Protein AF-A0A941P3I4-F1 (afdb_monomer_lite)

Structure (mmCIF, N/CA/C/O backbone):
data_AF-A0A941P3I4-F1
#
_entry.id   AF-A0A941P3I4-F1
#
loop_
_atom_site.group_PDB
_atom_site.id
_atom_site.type_symbol
_atom_site.label_atom_id
_atom_site.label_alt_id
_atom_site.label_comp_id
_atom_site.label_asym_id
_atom_site.label_entity_id
_atom_site.label_seq_id
_atom_site.pdbx_PDB_ins_code
_atom_site.Cartn_x
_atom_site.Cartn_y
_atom_site.Cartn_z
_atom_site.occupancy
_atom_site.B_iso_or_equiv
_atom_site.auth_seq_id
_atom_site.auth_comp_id
_atom_site.auth_asym_id
_atom_site.auth_atom_id
_atom_site.pdbx_PDB_model_num
ATOM 1 N N . HIS A 1 1 ? 14.049 8.167 -5.117 1.00 82.19 1 HIS A N 1
ATOM 2 C CA . HIS A 1 1 ? 12.991 7.854 -6.100 1.00 82.19 1 HIS A CA 1
ATOM 3 C C . HIS A 1 1 ? 12.829 6.333 -6.147 1.00 82.19 1 HIS A C 1
ATOM 5 O O . HIS A 1 1 ? 13.846 5.665 -6.021 1.00 82.19 1 HIS A O 1
ATOM 11 N N . LEU A 1 2 ? 11.605 5.789 -6.211 1.00 89.19 2 LEU A N 1
ATOM 12 C CA . LEU A 1 2 ? 11.367 4.337 -6.326 1.00 89.19 2 LEU A CA 1
ATOM 13 C C . LEU A 1 2 ? 11.160 3.975 -7.803 1.00 89.19 2 LEU A C 1
ATOM 15 O O . LEU A 1 2 ? 10.447 4.732 -8.467 1.00 89.19 2 LEU A O 1
ATOM 19 N N . PRO A 1 3 ? 11.696 2.843 -8.301 1.00 94.81 3 PRO A N 1
ATOM 20 C CA . PRO A 1 3 ? 11.331 2.344 -9.622 1.00 94.81 3 PRO A CA 1
ATOM 21 C C . PRO A 1 3 ? 9.814 2.165 -9.728 1.00 94.81 3 PRO A C 1
ATOM 23 O O . PRO A 1 3 ? 9.149 1.844 -8.738 1.00 94.81 3 PRO A O 1
ATOM 26 N N . GLU A 1 4 ? 9.260 2.364 -10.921 1.00 96.31 4 GLU A N 1
ATOM 27 C CA . GLU A 1 4 ? 7.818 2.272 -11.166 1.00 96.31 4 GLU A CA 1
ATOM 28 C C . GLU A 1 4 ? 7.154 1.005 -10.592 1.00 96.31 4 GLU A C 1
ATOM 30 O O . GLU A 1 4 ? 6.211 1.167 -9.812 1.00 96.31 4 GLU A O 1
ATOM 35 N N . PRO A 1 5 ? 7.644 -0.226 -10.853 1.00 96.25 5 PRO A N 1
ATOM 36 C CA . PRO A 1 5 ? 7.036 -1.436 -10.288 1.00 96.25 5 PRO A CA 1
ATOM 37 C C . PRO A 1 5 ? 7.049 -1.451 -8.754 1.00 96.25 5 PRO A C 1
ATOM 39 O O . PRO A 1 5 ? 6.081 -1.869 -8.122 1.00 96.25 5 PRO A O 1
ATOM 42 N N . VAL A 1 6 ? 8.110 -0.927 -8.137 1.00 97.88 6 VAL A N 1
ATOM 43 C CA . VAL A 1 6 ? 8.237 -0.853 -6.674 1.00 97.88 6 VAL A CA 1
ATOM 44 C C . VAL A 1 6 ? 7.264 0.171 -6.097 1.00 97.88 6 VAL A C 1
ATOM 46 O O . VAL A 1 6 ? 6.638 -0.066 -5.065 1.00 97.88 6 VAL A O 1
ATOM 49 N N . ARG A 1 7 ? 7.089 1.311 -6.771 1.00 97.81 7 ARG A N 1
ATOM 50 C CA . ARG A 1 7 ? 6.125 2.341 -6.370 1.00 97.81 7 ARG A CA 1
ATOM 51 C C . ARG A 1 7 ? 4.687 1.832 -6.472 1.00 97.81 7 ARG A C 1
ATOM 53 O O . ARG A 1 7 ? 3.915 2.055 -5.545 1.00 97.81 7 ARG A O 1
ATOM 60 N N . LEU A 1 8 ? 4.339 1.133 -7.554 1.00 98.19 8 LEU A N 1
ATOM 61 C CA . LEU A 1 8 ? 3.017 0.522 -7.718 1.00 98.19 8 LEU A CA 1
ATOM 62 C C . LEU A 1 8 ? 2.753 -0.521 -6.630 1.00 98.19 8 LEU A C 1
ATOM 64 O O . LEU A 1 8 ? 1.695 -0.488 -6.001 1.00 98.19 8 LEU A O 1
ATOM 68 N N . LYS A 1 9 ? 3.743 -1.370 -6.325 1.00 98.25 9 LYS A N 1
ATOM 69 C CA . LYS A 1 9 ? 3.620 -2.346 -5.238 1.00 98.25 9 LYS A CA 1
ATOM 70 C C . LYS A 1 9 ? 3.449 -1.682 -3.872 1.00 98.25 9 LYS A C 1
ATOM 72 O O . LYS A 1 9 ? 2.670 -2.157 -3.051 1.00 98.25 9 LYS A O 1
ATOM 77 N N . ALA A 1 10 ? 4.132 -0.563 -3.629 1.00 98.50 10 ALA A N 1
ATOM 78 C CA . ALA A 1 10 ? 3.944 0.210 -2.404 1.00 98.50 10 ALA A CA 1
ATOM 79 C C . ALA A 1 10 ? 2.518 0.782 -2.304 1.00 98.50 10 ALA A C 1
ATOM 81 O O . ALA A 1 10 ? 1.924 0.733 -1.234 1.00 98.50 10 ALA A O 1
ATOM 82 N N . ILE A 1 11 ? 1.938 1.274 -3.401 1.00 98.56 11 ILE A N 1
ATOM 83 C CA . ILE A 1 11 ? 0.552 1.775 -3.409 1.00 98.56 11 ILE A CA 1
ATOM 84 C C . ILE A 1 11 ? -0.439 0.639 -3.115 1.00 98.56 11 ILE A C 1
ATOM 86 O O . ILE A 1 11 ? -1.319 0.803 -2.274 1.00 98.56 11 ILE A O 1
ATOM 90 N N . GLU A 1 12 ? -0.266 -0.524 -3.748 1.00 98.69 12 GLU A N 1
ATOM 91 C CA . GLU A 1 12 ? -1.095 -1.718 -3.515 1.00 98.69 12 GLU A CA 1
ATOM 92 C C . GLU A 1 12 ? -1.104 -2.120 -2.030 1.00 98.69 12 GLU A C 1
ATOM 94 O O . GLU A 1 12 ? -2.166 -2.291 -1.431 1.00 98.69 12 GLU A O 1
ATOM 99 N N . ILE A 1 13 ? 0.079 -2.207 -1.414 1.00 98.69 13 ILE A N 1
ATOM 100 C CA . ILE A 1 13 ? 0.220 -2.591 -0.005 1.00 98.69 13 ILE A CA 1
ATOM 101 C C . ILE A 1 13 ? -0.343 -1.506 0.921 1.00 98.69 13 ILE A C 1
ATOM 103 O O . ILE A 1 13 ? -1.005 -1.835 1.902 1.00 98.69 13 ILE A O 1
ATOM 107 N N . ALA A 1 14 ? -0.107 -0.224 0.629 1.00 98.75 14 ALA A N 1
ATOM 108 C CA . ALA A 1 14 ? -0.643 0.871 1.436 1.00 98.75 14 ALA A CA 1
ATOM 109 C C . ALA A 1 14 ? -2.177 0.857 1.440 1.00 98.75 14 ALA A C 1
ATOM 111 O O . ALA A 1 14 ? -2.776 0.957 2.506 1.00 98.75 14 ALA A O 1
ATOM 112 N N . ASN A 1 15 ? -2.801 0.652 0.276 1.00 98.81 15 ASN A N 1
ATOM 113 C CA . ASN A 1 15 ? -4.256 0.566 0.155 1.00 98.81 15 ASN A CA 1
ATOM 114 C C . ASN A 1 15 ? -4.836 -0.603 0.963 1.00 98.81 15 ASN A C 1
ATOM 116 O O . ASN A 1 15 ? -5.861 -0.429 1.616 1.00 98.81 15 ASN A O 1
ATOM 120 N N . ALA A 1 16 ? -4.173 -1.765 0.965 1.00 98.75 16 ALA A N 1
ATOM 121 C CA . ALA A 1 16 ? -4.593 -2.902 1.785 1.00 98.75 16 ALA A CA 1
ATOM 122 C C . ALA A 1 16 ? -4.526 -2.578 3.289 1.00 98.75 16 ALA A C 1
ATOM 124 O O . ALA A 1 16 ? -5.486 -2.806 4.017 1.00 98.75 16 ALA A O 1
ATOM 125 N N . LEU A 1 17 ? -3.430 -1.965 3.748 1.00 98.69 17 LEU A N 1
ATOM 126 C CA . LEU A 1 17 ? -3.268 -1.585 5.156 1.00 98.69 17 LEU A CA 1
ATOM 127 C C . LEU A 1 17 ? -4.281 -0.516 5.595 1.00 98.69 17 LEU A C 1
ATOM 129 O O . LEU A 1 17 ? -4.793 -0.576 6.710 1.00 98.69 17 LEU A O 1
ATOM 133 N N . LEU A 1 18 ? -4.576 0.452 4.726 1.00 98.69 18 LEU A N 1
ATOM 134 C CA . LEU A 1 18 ? -5.600 1.470 4.970 1.00 98.69 18 LEU A CA 1
ATOM 135 C C . LEU A 1 18 ? -7.001 0.851 5.055 1.00 98.69 18 LEU A C 1
ATOM 137 O O . LEU A 1 18 ? -7.775 1.226 5.933 1.00 98.69 18 LEU A O 1
ATOM 141 N N . ALA A 1 19 ? -7.315 -0.112 4.182 1.00 98.50 19 ALA A N 1
ATOM 142 C CA . ALA A 1 19 ? -8.580 -0.845 4.227 1.00 98.50 19 ALA 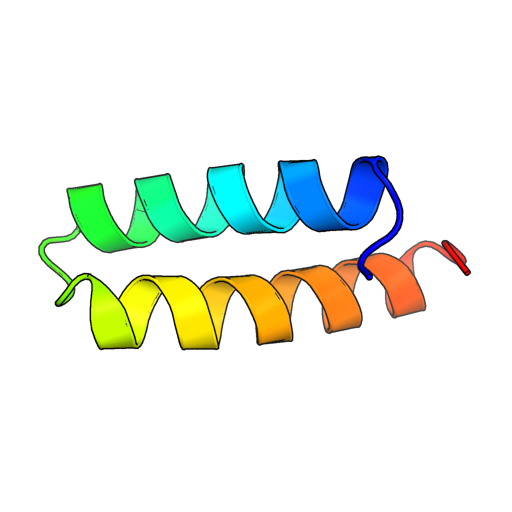A CA 1
ATOM 143 C C . ALA A 1 19 ? -8.743 -1.642 5.536 1.00 98.50 19 ALA A C 1
ATOM 145 O O . ALA A 1 19 ? -9.852 -1.729 6.059 1.00 98.50 19 ALA A O 1
ATOM 146 N N . ASP A 1 20 ? -7.636 -2.124 6.109 1.00 98.19 20 ASP A N 1
ATOM 147 C CA . ASP A 1 20 ? -7.589 -2.780 7.424 1.00 98.19 20 ASP A CA 1
ATOM 148 C C . ASP A 1 20 ? -7.630 -1.787 8.611 1.00 98.19 20 ASP A C 1
ATOM 150 O O . ASP A 1 20 ? -7.505 -2.183 9.773 1.00 98.19 20 ASP A O 1
ATOM 154 N N . GLY A 1 21 ? -7.798 -0.486 8.349 1.00 98.31 21 GLY A N 1
ATOM 155 C CA . GLY A 1 21 ? -7.910 0.557 9.373 1.00 98.31 21 GLY A CA 1
ATOM 156 C C . GLY A 1 21 ? -6.575 1.016 9.962 1.00 98.31 21 GLY A C 1
ATOM 157 O O . GL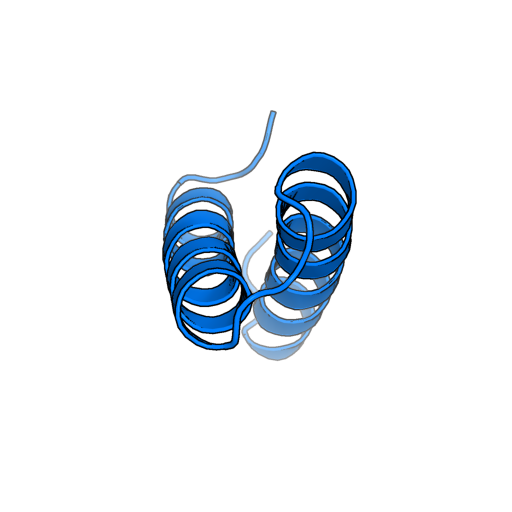Y A 1 21 ? -6.549 1.633 11.030 1.00 98.31 21 GLY A O 1
ATOM 158 N N . MET A 1 22 ? -5.451 0.720 9.303 1.00 98.25 22 MET A N 1
ATOM 159 C CA . MET A 1 22 ? -4.150 1.232 9.724 1.00 98.25 22 MET A CA 1
ATOM 160 C C . MET A 1 22 ? -4.049 2.742 9.488 1.00 98.25 22 MET A C 1
ATOM 162 O O . MET A 1 22 ? -4.472 3.252 8.457 1.00 98.25 22 MET A O 1
ATOM 166 N N . ASP A 1 23 ? -3.405 3.445 10.423 1.00 98.44 23 ASP A N 1
ATOM 167 C CA . ASP A 1 23 ? -3.013 4.846 10.248 1.00 98.44 23 ASP A CA 1
ATOM 168 C C . ASP A 1 23 ? -2.223 5.058 8.944 1.00 98.44 23 ASP A C 1
ATOM 170 O O . ASP A 1 23 ? -1.289 4.308 8.652 1.00 98.44 23 ASP A O 1
ATOM 174 N N . GLU A 1 24 ? -2.553 6.109 8.195 1.00 97.62 24 GLU A N 1
ATOM 175 C CA . GLU A 1 24 ? -1.986 6.392 6.873 1.00 97.62 24 GLU A CA 1
ATOM 176 C C . GLU A 1 24 ? -0.462 6.554 6.904 1.00 97.62 24 GLU A C 1
ATOM 178 O O . GLU A 1 24 ? 0.261 5.923 6.125 1.00 97.62 24 GLU A O 1
ATOM 183 N N . GLY A 1 25 ? 0.060 7.335 7.853 1.00 97.88 25 GLY A N 1
ATOM 184 C CA . GLY A 1 25 ? 1.500 7.557 7.984 1.00 97.88 25 GLY A CA 1
ATOM 185 C C . GLY A 1 25 ? 2.262 6.275 8.338 1.00 97.88 25 GLY A C 1
ATOM 186 O O . GLY A 1 25 ? 3.421 6.087 7.940 1.00 97.88 25 GLY A O 1
ATOM 187 N N . ARG A 1 26 ? 1.633 5.362 9.085 1.00 98.31 26 ARG A N 1
ATOM 188 C CA . ARG A 1 26 ? 2.165 4.019 9.352 1.00 98.31 26 ARG A CA 1
ATOM 189 C C . ARG A 1 26 ? 2.052 3.107 8.127 1.00 98.31 26 ARG A C 1
ATOM 191 O O . ARG A 1 26 ? 3.043 2.455 7.788 1.00 98.31 26 ARG A O 1
ATOM 198 N N . ALA A 1 27 ? 0.906 3.098 7.453 1.00 98.69 27 ALA A N 1
ATOM 199 C CA . ALA A 1 27 ? 0.633 2.284 6.275 1.00 98.69 27 ALA A CA 1
ATOM 200 C C . AL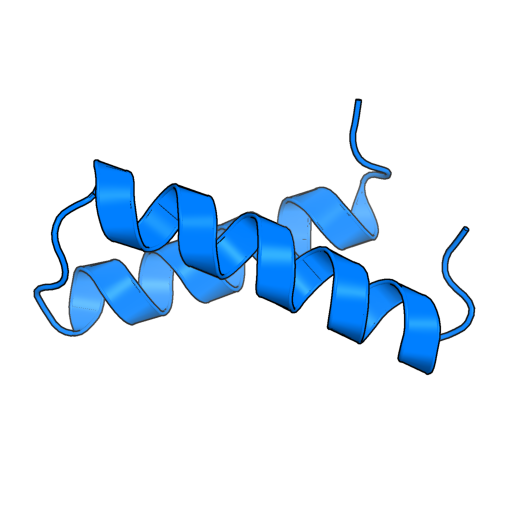A A 1 27 ? 1.632 2.579 5.148 1.00 98.69 27 ALA A C 1
ATOM 202 O O . ALA A 1 27 ? 2.282 1.659 4.652 1.00 98.69 27 ALA A O 1
ATOM 203 N N . ILE A 1 28 ? 1.853 3.857 4.822 1.00 98.38 28 ILE A N 1
ATOM 204 C CA . ILE A 1 28 ? 2.786 4.284 3.767 1.00 98.38 28 ILE A CA 1
ATOM 205 C C . ILE A 1 28 ? 4.217 3.811 4.060 1.00 98.38 28 ILE A C 1
ATOM 207 O O . ILE A 1 28 ? 4.888 3.259 3.184 1.00 98.38 28 ILE A O 1
ATOM 211 N N . ARG A 1 29 ? 4.697 3.988 5.300 1.00 98.44 29 ARG A N 1
ATOM 212 C CA . ARG A 1 29 ? 6.059 3.578 5.689 1.00 98.44 29 ARG A CA 1
ATOM 213 C C . ARG A 1 29 ? 6.254 2.069 5.574 1.00 98.44 29 ARG A C 1
ATOM 215 O O . ARG A 1 29 ? 7.259 1.628 5.015 1.00 98.44 29 ARG A O 1
ATOM 222 N N . ILE A 1 30 ? 5.294 1.288 6.069 1.00 98.56 30 ILE A N 1
ATOM 223 C CA . ILE A 1 30 ? 5.333 -0.178 5.986 1.00 98.56 30 ILE A CA 1
ATOM 224 C C . ILE A 1 30 ? 5.271 -0.630 4.528 1.00 98.56 30 ILE A C 1
ATOM 226 O O . ILE A 1 30 ? 6.034 -1.505 4.122 1.00 98.56 30 ILE A O 1
ATOM 230 N N . ALA A 1 31 ? 4.406 -0.015 3.727 1.00 98.56 31 ALA A N 1
ATOM 231 C CA . ALA A 1 31 ? 4.230 -0.378 2.334 1.00 98.56 31 ALA A CA 1
ATOM 232 C C . ALA A 1 31 ? 5.491 -0.141 1.495 1.00 98.56 31 ALA A C 1
ATOM 234 O O . ALA A 1 31 ? 5.877 -1.009 0.715 1.00 98.56 31 ALA A O 1
ATOM 235 N N . ILE A 1 32 ? 6.191 0.979 1.704 1.00 98.31 32 ILE A N 1
ATOM 236 C CA . ILE A 1 32 ? 7.477 1.247 1.041 1.00 98.31 32 ILE A CA 1
ATOM 237 C C . ILE A 1 32 ? 8.527 0.199 1.430 1.00 98.31 32 ILE A C 1
ATOM 239 O O . ILE A 1 32 ? 9.266 -0.267 0.562 1.00 98.31 32 ILE A O 1
ATOM 243 N N . ALA A 1 33 ? 8.609 -0.175 2.711 1.00 98.31 33 ALA A N 1
ATOM 244 C CA . ALA A 1 33 ? 9.551 -1.196 3.171 1.00 98.31 33 ALA A CA 1
ATOM 245 C C . ALA A 1 33 ? 9.262 -2.557 2.516 1.00 98.31 33 ALA A C 1
ATOM 247 O O . ALA A 1 33 ? 10.141 -3.133 1.876 1.00 98.31 33 ALA A O 1
ATOM 248 N N . LYS A 1 34 ? 8.003 -3.006 2.563 1.00 98.25 34 LYS A N 1
ATOM 249 C CA . LYS A 1 34 ? 7.571 -4.275 1.958 1.00 98.25 34 LYS A CA 1
ATOM 250 C C . LYS A 1 34 ? 7.727 -4.300 0.439 1.00 98.25 34 LYS A C 1
ATOM 252 O O . LYS A 1 34 ? 8.093 -5.326 -0.123 1.00 98.25 34 LYS A O 1
ATOM 257 N N . ALA A 1 35 ? 7.481 -3.181 -0.238 1.00 98.31 35 ALA A N 1
ATOM 258 C CA . ALA A 1 35 ? 7.672 -3.090 -1.680 1.00 98.31 35 ALA A CA 1
ATOM 259 C C . ALA A 1 35 ? 9.149 -3.217 -2.077 1.00 98.31 35 ALA A C 1
ATOM 261 O O . ALA A 1 35 ? 9.454 -3.851 -3.084 1.00 98.31 35 ALA A O 1
ATOM 262 N N . LYS A 1 36 ? 10.074 -2.663 -1.280 1.00 96.94 36 LYS A N 1
ATOM 263 C CA . LYS A 1 36 ? 11.519 -2.838 -1.496 1.00 96.94 36 LYS A CA 1
ATOM 264 C C . LYS A 1 36 ? 11.960 -4.284 -1.274 1.00 96.94 36 LYS A C 1
ATOM 266 O O . LYS A 1 36 ? 12.721 -4.798 -2.085 1.00 96.94 36 LYS A O 1
ATOM 271 N N . GLU A 1 37 ? 11.470 -4.941 -0.224 1.00 97.69 37 GLU A N 1
ATOM 272 C CA . GLU A 1 37 ? 11.728 -6.372 0.017 1.00 97.69 37 GLU A CA 1
ATOM 273 C C . GLU A 1 37 ? 11.207 -7.230 -1.142 1.00 97.69 3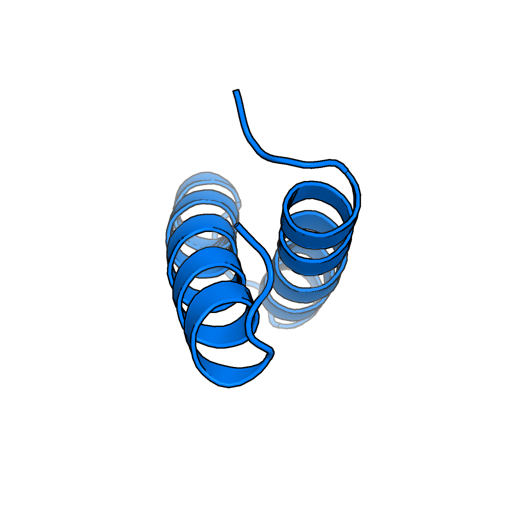7 GLU A C 1
ATOM 275 O O . GLU A 1 37 ? 11.921 -8.076 -1.679 1.00 97.69 37 GLU A O 1
ATOM 280 N N . TRP A 1 38 ? 9.980 -6.959 -1.592 1.00 97.69 38 TRP A N 1
ATOM 281 C CA . TRP A 1 38 ? 9.403 -7.613 -2.761 1.00 97.69 38 TRP A CA 1
ATOM 282 C C . TRP A 1 38 ? 10.279 -7.417 -4.007 1.00 97.69 38 TRP A C 1
ATOM 284 O O . TRP A 1 38 ? 10.584 -8.394 -4.686 1.00 97.69 38 TRP A O 1
ATOM 294 N N . ALA A 1 39 ? 10.741 -6.191 -4.268 1.00 97.12 39 ALA A N 1
ATOM 295 C CA . ALA A 1 39 ? 11.602 -5.878 -5.406 1.00 97.12 39 A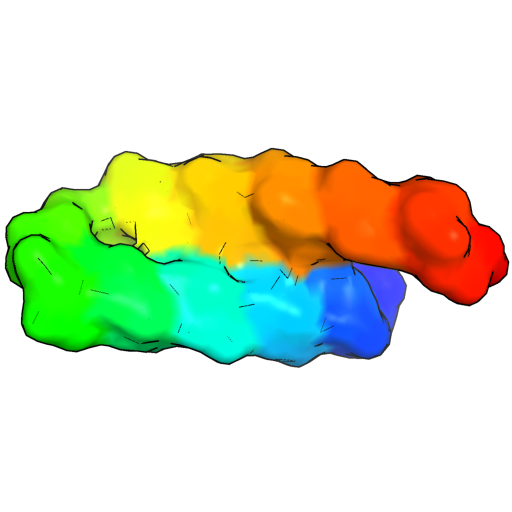LA A CA 1
ATOM 296 C C . ALA A 1 39 ? 12.918 -6.669 -5.375 1.00 97.12 39 ALA A C 1
ATOM 298 O O . ALA A 1 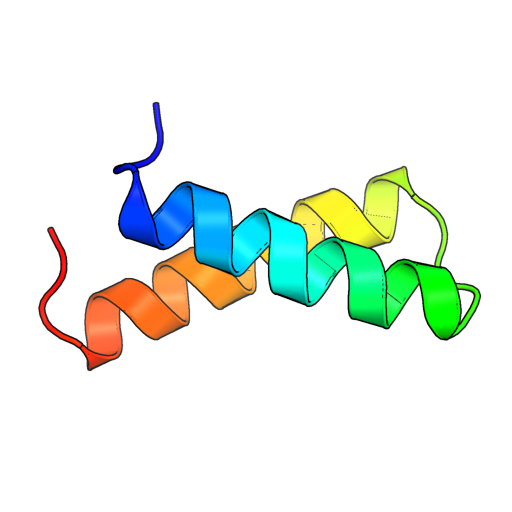39 ? 13.300 -7.262 -6.383 1.00 97.12 39 ALA A O 1
ATOM 299 N N . GLN A 1 40 ? 13.559 -6.754 -4.204 1.00 96.25 40 GLN A N 1
ATOM 300 C CA . GLN A 1 40 ? 14.786 -7.534 -4.011 1.00 96.25 40 GLN A CA 1
ATOM 301 C C . GLN A 1 40 ? 14.574 -9.018 -4.327 1.00 96.25 40 GLN A C 1
ATOM 303 O O . GLN A 1 40 ? 15.378 -9.612 -5.041 1.00 96.25 40 GLN A O 1
ATOM 308 N N . HIS A 1 41 ? 13.469 -9.608 -3.862 1.00 95.62 41 HIS A N 1
ATOM 309 C CA . HIS A 1 41 ? 13.147 -11.010 -4.147 1.00 95.62 41 HIS A CA 1
ATOM 310 C C . HIS A 1 41 ? 12.811 -11.279 -5.622 1.00 95.62 41 HIS A C 1
ATOM 312 O O . HIS A 1 41 ? 12.939 -12.413 -6.072 1.00 95.62 41 HIS A O 1
ATOM 318 N N . HIS A 1 42 ? 12.395 -10.256 -6.373 1.00 94.25 42 HIS A N 1
ATOM 319 C CA . HIS A 1 42 ? 12.023 -10.374 -7.788 1.00 94.25 42 HIS A CA 1
ATOM 320 C C . HIS A 1 42 ? 13.125 -9.879 -8.738 1.00 94.25 42 HIS A C 1
ATOM 322 O O . HIS A 1 42 ? 12.904 -9.828 -9.946 1.00 94.25 42 HIS A O 1
ATOM 328 N N . GLY A 1 43 ? 14.304 -9.513 -8.216 1.00 92.81 43 GLY A N 1
ATOM 329 C CA . GLY A 1 43 ? 15.419 -9.009 -9.024 1.00 92.81 43 GLY A CA 1
ATOM 330 C C . GLY A 1 43 ? 15.132 -7.662 -9.695 1.00 92.81 43 GLY A C 1
ATOM 331 O O . GLY A 1 43 ? 15.687 -7.372 -10.750 1.00 92.81 43 GLY A O 1
ATOM 332 N N . ILE A 1 44 ? 14.243 -6.859 -9.107 1.00 88.50 44 ILE A N 1
ATOM 333 C CA . ILE A 1 44 ? 13.877 -5.531 -9.601 1.00 88.50 44 ILE A CA 1
ATOM 334 C C . ILE A 1 44 ? 14.807 -4.515 -8.932 1.00 88.50 44 ILE A C 1
ATOM 336 O O . ILE A 1 44 ? 14.674 -4.245 -7.735 1.00 88.50 44 ILE A O 1
ATOM 340 N N . SER A 1 45 ? 15.752 -3.984 -9.707 1.00 70.56 45 SER A N 1
ATOM 341 C CA . SER A 1 45 ? 16.742 -2.977 -9.302 1.00 70.56 45 SER A CA 1
ATOM 342 C C . SER A 1 45 ? 16.369 -1.554 -9.712 1.00 70.56 45 SER A C 1
ATOM 344 O O . SER A 1 45 ? 15.781 -1.360 -10.799 1.00 70.56 45 SER A O 1
#

Radius of gyration: 10.25 Å; chains: 1; bounding box: 25×19×21 Å

Secondary structure (DSSP, 8-state):
---HHHHHHHHHHHHHHHHTT--HHHHHHHHHHHHHHHHHHTT--

Sequence (45 aa):
HLPEPVRLKAIEIANALLADGMDEGRAIRIAIAKAKEWAQHHGIS

pLDDT: mean 96.39, std 5.01, range [70.56, 98.81]

Foldseek 3Di:
DDPPQLVVQLVVQLVVCVVVVDDNVVSSVVSSVVSVVVCVVVVND